Protein AF-A0A2U1UCG5-F1 (afdb_monomer)

Solvent-accessible surface area (backbone atoms only — not comparable to full-atom values): 5183 Å² total; per-residue (Å²): 117,65,40,52,24,44,34,35,42,66,75,67,31,38,42,38,36,68,47,63,94,83,62,60,61,70,60,53,52,61,67,34,57,91,42,79,45,42,46,70,42,54,29,41,70,88,69,51,68,63,88,82,57,74,49,56,72,71,41,69,57,76,96,55,63,68,41,81,45,82,50,96,70,33,39,38,39,32,64,54,77,76,80,78,81,124

Organism: NCBI:txid1121120

Sequence (86 aa):
MACMCRVSAPFSSICVAIEYRDTDIAALLAELDGHDREGADWIRDNGELYLAGDWLTRCGLLGQSLNIELLPGKMIIRVEFGVILA

Nearest PDB structures (foldseek):
  7n50-assembly1_A  TM=2.438E-01  e=9.981E-01  Bradyrhizobium tropiciagri
  7nbv-assembly1_A  TM=4.049E-01  e=5.418E+00  Theiler's murine encephalomyeltits virus GDVII

pLDDT: mean 81.23, std 9.64, range [50.09, 91.31]

Mean predicted aligned error: 6.73 Å

Structure (mmCIF, N/CA/C/O backbone):
data_AF-A0A2U1UCG5-F1
#
_entry.id   AF-A0A2U1UCG5-F1
#
loop_
_atom_site.group_PDB
_atom_site.id
_atom_site.type_symbol
_atom_site.label_atom_id
_atom_site.label_alt_id
_atom_site.label_comp_id
_atom_site.label_asym_id
_atom_site.label_entity_id
_atom_site.label_seq_id
_atom_site.pdbx_PDB_ins_code
_atom_site.Cartn_x
_atom_site.Cartn_y
_atom_site.Cartn_z
_atom_site.occupancy
_atom_site.B_iso_or_equiv
_atom_site.auth_seq_id
_atom_site.auth_comp_id
_atom_site.auth_asym_id
_atom_site.auth_atom_id
_atom_site.pdbx_PDB_model_num
ATOM 1 N N . MET A 1 1 ? 4.787 10.508 -14.594 1.00 56.34 1 MET A N 1
ATOM 2 C CA . MET A 1 1 ? 5.465 9.244 -14.297 1.00 56.34 1 MET A CA 1
ATOM 3 C C . MET A 1 1 ? 4.906 8.652 -13.012 1.00 56.34 1 MET A C 1
ATOM 5 O O . MET A 1 1 ? 5.140 9.229 -11.953 1.00 56.34 1 MET A O 1
ATOM 9 N N . ALA A 1 2 ? 4.183 7.536 -13.130 1.00 68.00 2 ALA A N 1
ATOM 10 C CA . ALA A 1 2 ? 3.629 6.802 -12.000 1.00 68.00 2 ALA A CA 1
ATOM 11 C C . ALA A 1 2 ? 4.751 6.045 -11.267 1.00 68.00 2 ALA A C 1
ATOM 13 O O . ALA 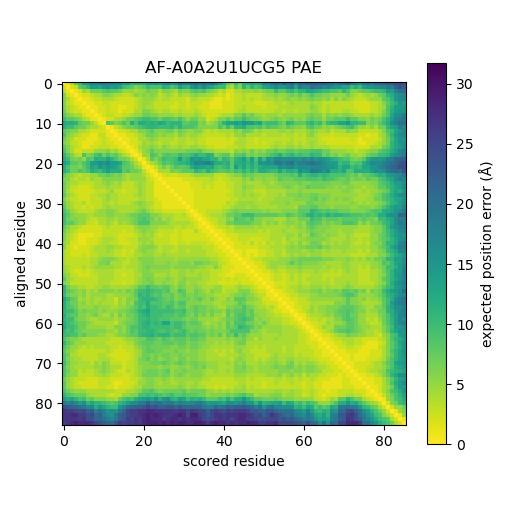A 1 2 ? 5.705 5.599 -11.911 1.00 68.00 2 ALA A O 1
ATOM 14 N N . CYS A 1 3 ? 4.674 5.927 -9.943 1.00 76.88 3 CYS A N 1
ATOM 15 C CA . CYS A 1 3 ? 5.584 5.098 -9.145 1.00 76.88 3 CYS A CA 1
ATOM 16 C C . CYS A 1 3 ? 4.858 3.865 -8.608 1.00 76.88 3 CYS A C 1
ATOM 18 O O . CYS A 1 3 ? 3.663 3.914 -8.336 1.00 76.88 3 CYS A O 1
ATOM 20 N N . MET A 1 4 ? 5.581 2.755 -8.464 1.00 84.69 4 MET A N 1
ATOM 21 C CA . MET A 1 4 ? 5.059 1.551 -7.823 1.00 84.69 4 MET A CA 1
ATOM 22 C C . MET A 1 4 ? 5.207 1.688 -6.305 1.00 84.69 4 M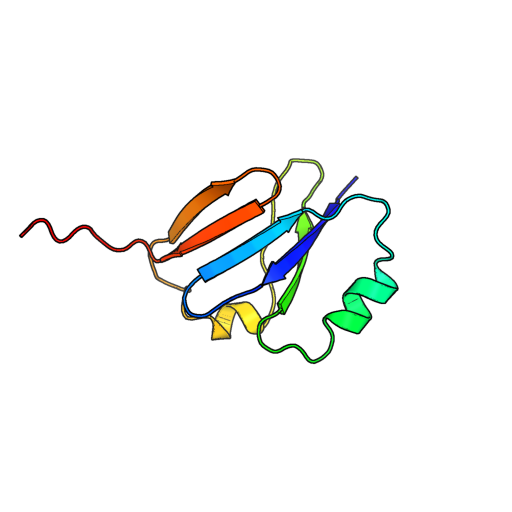ET A C 1
ATOM 24 O O . MET A 1 4 ? 6.217 2.192 -5.810 1.00 84.69 4 MET A O 1
ATOM 28 N N . CYS A 1 5 ? 4.222 1.220 -5.555 1.00 87.56 5 CYS A N 1
ATOM 29 C CA . CYS A 1 5 ? 4.337 1.008 -4.123 1.00 87.56 5 CYS A CA 1
ATOM 30 C C . CYS A 1 5 ? 4.120 -0.464 -3.795 1.00 87.56 5 CYS A C 1
ATOM 32 O O . CYS A 1 5 ? 3.222 -1.106 -4.343 1.00 87.56 5 CYS A O 1
ATOM 34 N N . ARG A 1 6 ? 4.911 -0.977 -2.855 1.00 89.56 6 ARG A N 1
ATOM 35 C CA . ARG A 1 6 ? 4.623 -2.251 -2.210 1.00 89.56 6 ARG A CA 1
ATOM 36 C C . ARG A 1 6 ? 3.546 -2.028 -1.165 1.00 89.56 6 ARG A C 1
ATOM 38 O O . ARG A 1 6 ? 3.609 -1.084 -0.372 1.00 89.56 6 ARG A O 1
ATOM 45 N N . VAL A 1 7 ? 2.574 -2.921 -1.142 1.00 89.50 7 VAL A N 1
ATOM 46 C CA . VAL A 1 7 ? 1.466 -2.895 -0.204 1.00 89.50 7 VAL A CA 1
ATOM 47 C C . VAL A 1 7 ? 1.492 -4.170 0.615 1.00 89.50 7 VAL A C 1
ATOM 49 O O . VAL A 1 7 ? 1.651 -5.265 0.090 1.00 89.50 7 VAL A O 1
ATOM 52 N N . SER A 1 8 ? 1.354 -4.028 1.924 1.00 89.38 8 SER A N 1
ATOM 53 C CA . SER A 1 8 ? 1.295 -5.150 2.854 1.00 89.38 8 SER A CA 1
ATOM 54 C C . SER A 1 8 ? 0.125 -4.950 3.798 1.00 89.38 8 SER A C 1
ATOM 56 O O . SER A 1 8 ? -0.129 -3.836 4.248 1.00 89.38 8 SER A O 1
ATOM 58 N N . ALA A 1 9 ? -0.595 -6.017 4.116 1.00 84.69 9 ALA A N 1
ATOM 59 C CA . ALA A 1 9 ? -1.743 -5.974 5.007 1.00 84.69 9 ALA A CA 1
ATOM 60 C C . ALA A 1 9 ? -1.469 -6.791 6.275 1.00 84.69 9 ALA A C 1
ATOM 62 O O . ALA A 1 9 ? -1.983 -7.898 6.397 1.00 84.69 9 ALA A O 1
ATOM 63 N N . PRO A 1 10 ? -0.653 -6.343 7.241 1.00 79.62 10 PRO A N 1
ATOM 64 C CA . PRO A 1 10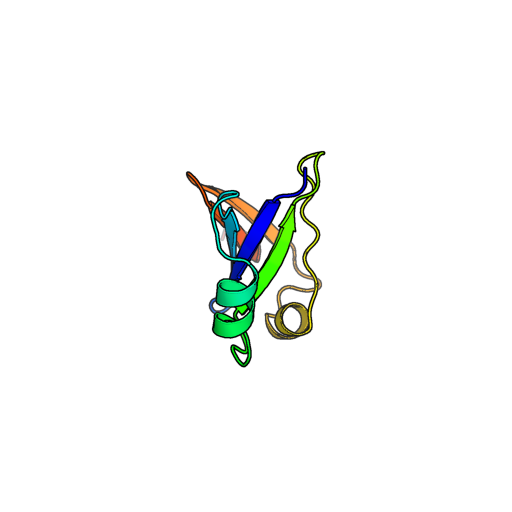 ? -0.482 -7.068 8.496 1.00 79.62 10 PRO A CA 1
ATOM 65 C C . PRO A 1 10 ? -1.729 -6.914 9.382 1.00 79.62 10 PRO A C 1
ATOM 67 O O . PRO A 1 10 ? -2.109 -5.808 9.770 1.00 79.62 10 PRO A O 1
ATOM 70 N N . PHE A 1 11 ? -2.358 -8.044 9.722 1.00 76.94 11 PHE A N 1
ATOM 71 C CA . PHE A 1 11 ? -3.543 -8.127 10.588 1.00 76.94 11 PHE A CA 1
ATOM 72 C C . PHE A 1 11 ? -4.699 -7.199 10.158 1.00 76.94 11 PHE A C 1
ATOM 74 O O . PHE A 1 11 ? -5.376 -7.498 9.176 1.00 76.94 11 PHE A O 1
ATOM 81 N N . SER A 1 12 ? -4.915 -6.099 10.887 1.00 78.44 12 SER A N 1
ATOM 82 C CA . SER A 1 12 ? -5.996 -5.113 10.730 1.00 78.44 12 SER A CA 1
ATOM 83 C C . SER A 1 12 ? -5.481 -3.750 10.244 1.00 78.44 12 SER A C 1
ATOM 85 O O . SER A 1 12 ? -5.980 -2.696 10.644 1.00 78.44 12 SER A O 1
ATOM 87 N N . SER A 1 13 ? -4.412 -3.754 9.453 1.00 83.88 13 SER A N 1
ATOM 88 C CA . SER A 1 13 ? -3.804 -2.546 8.901 1.00 83.88 13 SER A CA 1
ATOM 89 C C . SER A 1 13 ? -3.242 -2.806 7.512 1.00 83.88 13 SER A C 1
ATOM 91 O O . SER A 1 13 ? -2.924 -3.948 7.183 1.00 83.88 13 SER A O 1
ATOM 93 N N . ILE A 1 14 ? -3.114 -1.746 6.722 1.00 88.06 14 ILE A N 1
ATOM 94 C CA . ILE A 1 14 ? -2.397 -1.720 5.450 1.00 88.06 14 ILE A CA 1
ATOM 95 C C . ILE A 1 14 ? -1.204 -0.786 5.610 1.00 88.06 14 ILE A C 1
ATOM 97 O O . ILE A 1 14 ? -1.346 0.352 6.044 1.00 88.06 14 ILE A O 1
ATOM 101 N N . CYS A 1 15 ? -0.029 -1.258 5.230 1.00 89.25 15 CYS A N 1
ATOM 102 C CA . CYS A 1 15 ? 1.186 -0.475 5.119 1.00 89.25 15 CYS A CA 1
ATOM 103 C C . CYS A 1 15 ? 1.543 -0.352 3.639 1.00 89.25 15 CYS A C 1
ATOM 105 O O . CYS A 1 15 ? 1.740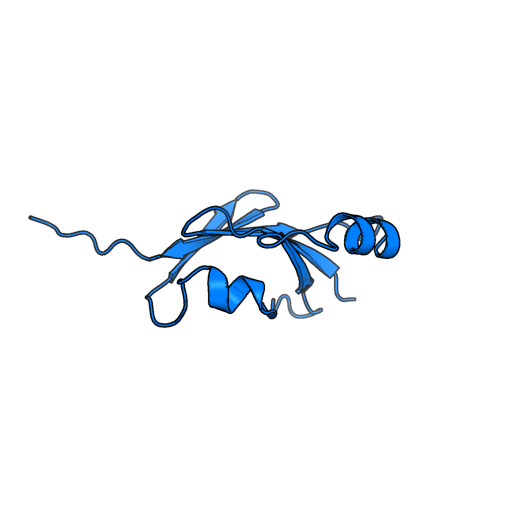 -1.358 2.956 1.00 89.25 15 CYS A O 1
ATOM 107 N N . VAL A 1 16 ? 1.662 0.883 3.169 1.00 89.94 16 VAL A N 1
ATOM 108 C CA . VAL A 1 16 ? 2.111 1.228 1.823 1.00 89.94 16 VAL A CA 1
ATOM 109 C C . VAL A 1 16 ? 3.528 1.780 1.927 1.00 89.94 16 VAL A C 1
ATOM 111 O O . VAL A 1 16 ? 3.767 2.773 2.619 1.00 89.94 16 VAL A O 1
ATOM 114 N N . ALA A 1 17 ? 4.469 1.139 1.244 1.00 87.19 17 ALA A N 1
ATOM 115 C CA . ALA A 1 17 ? 5.842 1.604 1.105 1.00 87.19 17 ALA A CA 1
ATOM 116 C C . ALA A 1 17 ? 6.054 2.091 -0.330 1.00 87.19 17 ALA A C 1
ATOM 118 O O . ALA A 1 17 ? 5.842 1.344 -1.285 1.00 87.19 17 ALA A O 1
ATOM 119 N N . ILE A 1 18 ? 6.450 3.355 -0.480 1.00 80.75 18 ILE A N 1
ATOM 120 C CA . ILE A 1 18 ? 6.749 3.917 -1.799 1.00 80.75 18 ILE A CA 1
ATOM 121 C C . ILE A 1 18 ? 8.100 3.366 -2.235 1.00 80.75 18 ILE A C 1
ATOM 123 O O . ILE A 1 18 ? 9.103 3.594 -1.556 1.00 80.75 18 ILE A O 1
ATOM 127 N N . GLU A 1 19 ? 8.127 2.666 -3.364 1.00 76.25 19 GLU A N 1
ATOM 128 C CA . GLU A 1 19 ? 9.374 2.196 -3.946 1.00 76.25 19 GLU A CA 1
ATOM 129 C C . GLU A 1 19 ? 9.887 3.196 -4.986 1.00 76.25 19 GLU A C 1
ATOM 131 O O . GLU A 1 19 ? 9.126 3.832 -5.723 1.00 76.25 19 GLU A O 1
ATOM 136 N N . TYR A 1 20 ? 11.204 3.401 -4.994 1.00 63.88 20 TYR A N 1
ATOM 137 C CA . TYR A 1 20 ? 11.843 4.329 -5.921 1.00 63.88 20 TYR A CA 1
ATOM 138 C C . TYR A 1 20 ? 11.923 3.728 -7.329 1.00 63.88 20 TYR A C 1
ATOM 140 O O . TYR A 1 20 ? 11.837 2.523 -7.534 1.00 63.88 20 TYR A O 1
ATOM 148 N N . ARG A 1 21 ? 12.117 4.603 -8.321 1.00 61.69 21 ARG A N 1
ATOM 149 C CA . ARG A 1 21 ? 12.085 4.277 -9.759 1.00 61.69 21 ARG A CA 1
ATOM 150 C C . ARG A 1 21 ? 13.141 3.265 -10.228 1.00 61.69 21 ARG A C 1
ATOM 152 O O . ARG A 1 21 ? 13.029 2.811 -11.360 1.00 61.69 21 ARG A O 1
ATOM 159 N N . ASP A 1 22 ? 14.117 2.928 -9.388 1.00 67.94 22 ASP A N 1
ATOM 160 C CA . ASP A 1 22 ? 15.177 1.960 -9.699 1.00 67.94 22 ASP A CA 1
ATOM 161 C C . ASP A 1 22 ? 14.849 0.527 -9.236 1.00 67.94 22 ASP A C 1
ATOM 163 O O . ASP A 1 22 ? 15.680 -0.369 -9.388 1.00 67.94 22 ASP A O 1
ATOM 167 N N . THR A 1 23 ? 13.655 0.278 -8.681 1.00 72.62 23 THR A N 1
ATOM 168 C CA . THR A 1 23 ? 13.205 -1.090 -8.396 1.00 72.62 23 THR A CA 1
ATOM 169 C C . THR A 1 23 ? 12.971 -1.852 -9.704 1.00 72.62 23 THR A C 1
ATOM 171 O O . THR A 1 23 ? 12.206 -1.411 -10.566 1.00 72.62 23 THR A O 1
ATOM 174 N N . ASP A 1 24 ? 13.569 -3.040 -9.830 1.00 87.19 24 ASP A N 1
ATOM 175 C CA . ASP A 1 24 ? 13.198 -4.011 -10.862 1.00 87.19 24 ASP A CA 1
ATOM 176 C C . ASP A 1 24 ? 11.769 -4.511 -10.600 1.00 87.19 24 ASP A C 1
ATOM 178 O O . ASP A 1 24 ? 11.519 -5.356 -9.739 1.00 87.19 24 ASP A O 1
ATOM 182 N N . ILE A 1 25 ? 10.816 -3.949 -11.345 1.00 83.88 25 ILE A N 1
ATOM 183 C CA . ILE A 1 25 ? 9.386 -4.241 -11.202 1.00 83.88 25 ILE A CA 1
ATOM 184 C C . ILE A 1 25 ? 9.103 -5.733 -11.408 1.00 83.88 25 ILE A C 1
ATOM 186 O O . ILE A 1 25 ? 8.246 -6.286 -10.722 1.00 83.88 25 ILE A O 1
ATOM 190 N N . ALA A 1 26 ? 9.802 -6.400 -12.331 1.00 87.31 26 ALA A N 1
ATOM 191 C CA . ALA A 1 26 ? 9.572 -7.816 -12.595 1.00 87.31 26 ALA A CA 1
ATOM 192 C C . ALA A 1 26 ? 10.040 -8.675 -11.415 1.00 87.31 26 ALA A C 1
ATOM 194 O O . ALA A 1 26 ? 9.337 -9.606 -11.024 1.00 87.31 26 ALA A O 1
ATOM 195 N N . ALA A 1 27 ? 11.180 -8.325 -10.813 1.00 88.81 27 ALA A N 1
ATOM 196 C CA . ALA A 1 27 ? 11.662 -8.977 -9.601 1.00 88.81 27 ALA A CA 1
ATOM 197 C C . ALA A 1 27 ? 10.712 -8.749 -8.412 1.00 88.81 27 ALA A C 1
ATOM 199 O O . ALA A 1 27 ? 10.383 -9.707 -7.717 1.00 88.81 27 ALA A O 1
ATOM 200 N N . LEU A 1 28 ? 10.214 -7.519 -8.223 1.00 86.75 28 LEU A N 1
ATOM 201 C CA . LEU A 1 28 ? 9.251 -7.200 -7.162 1.00 86.75 28 LEU A CA 1
ATOM 202 C C . LEU A 1 28 ? 7.944 -7.988 -7.331 1.00 86.75 28 LEU A C 1
ATOM 204 O O . LEU A 1 28 ? 7.455 -8.585 -6.379 1.00 86.75 28 LEU A O 1
ATOM 208 N N . LEU A 1 29 ? 7.370 -8.020 -8.536 1.00 86.06 29 LEU A N 1
ATOM 209 C CA . LEU A 1 29 ? 6.130 -8.761 -8.782 1.00 86.06 29 LEU A CA 1
ATOM 210 C C . LEU A 1 29 ? 6.314 -10.272 -8.598 1.00 86.06 29 LEU A C 1
ATOM 212 O O . LEU A 1 29 ? 5.412 -10.920 -8.081 1.00 86.06 29 LEU A O 1
ATOM 216 N N . ALA A 1 30 ? 7.472 -10.823 -8.977 1.00 89.94 30 ALA A N 1
ATOM 217 C CA . ALA A 1 30 ? 7.793 -12.230 -8.745 1.00 89.94 30 ALA A CA 1
ATOM 218 C C . ALA A 1 30 ? 7.975 -12.560 -7.254 1.00 89.94 30 ALA A C 1
ATOM 220 O O . ALA A 1 30 ? 7.625 -13.655 -6.830 1.00 89.94 30 ALA A O 1
ATOM 221 N N . GLU A 1 31 ? 8.504 -11.627 -6.457 1.00 88.88 31 GLU A N 1
ATOM 222 C CA . GLU A 1 31 ? 8.604 -11.778 -5.000 1.00 88.88 31 GLU A CA 1
ATOM 223 C C . GLU A 1 31 ? 7.223 -11.775 -4.330 1.00 88.88 31 GLU A C 1
ATOM 225 O O . GLU A 1 31 ? 6.979 -12.527 -3.391 1.00 88.88 31 GLU A O 1
ATOM 230 N N . LEU A 1 32 ? 6.318 -10.923 -4.813 1.00 86.56 32 LEU A N 1
ATOM 231 C CA . LEU A 1 32 ? 4.970 -10.778 -4.266 1.00 86.56 32 LEU A CA 1
ATOM 232 C C . LEU A 1 32 ? 4.020 -11.899 -4.703 1.00 86.56 32 LEU A C 1
ATOM 234 O O . LEU A 1 32 ? 2.968 -12.085 -4.086 1.00 86.56 32 LEU A O 1
ATOM 238 N N . ASP A 1 33 ? 4.364 -12.637 -5.758 1.00 85.50 33 ASP A N 1
ATOM 239 C CA . ASP A 1 33 ? 3.544 -13.733 -6.254 1.00 85.50 33 ASP A CA 1
ATOM 240 C C . ASP A 1 33 ? 3.399 -14.833 -5.189 1.00 85.50 33 ASP A C 1
ATOM 242 O O . ASP A 1 33 ? 4.364 -15.297 -4.583 1.00 85.50 33 ASP A O 1
ATOM 246 N N . GLY A 1 34 ? 2.157 -15.232 -4.918 1.00 80.31 34 GLY A N 1
ATOM 247 C CA . GLY A 1 34 ? 1.835 -16.210 -3.876 1.00 80.31 34 GLY A CA 1
ATOM 248 C C . GLY A 1 34 ? 1.808 -15.680 -2.433 1.00 80.31 34 GLY A C 1
ATOM 249 O O . GLY A 1 34 ? 1.471 -16.450 -1.531 1.00 80.31 34 GLY A O 1
ATOM 250 N N . HIS A 1 35 ? 2.086 -14.394 -2.175 1.00 83.69 35 HIS A N 1
ATOM 251 C CA . HIS A 1 35 ? 1.882 -13.800 -0.848 1.00 83.69 35 HIS A CA 1
ATOM 252 C C . HIS A 1 35 ? 0.419 -13.375 -0.638 1.00 83.69 35 HIS A C 1
ATOM 254 O O . HIS A 1 35 ? -0.080 -12.428 -1.236 1.00 83.69 35 HIS A O 1
ATOM 260 N N . ASP A 1 36 ? -0.279 -14.014 0.305 1.00 81.81 36 ASP A N 1
ATOM 261 C CA . ASP A 1 36 ? -1.708 -13.749 0.559 1.00 81.81 36 ASP A CA 1
ATOM 262 C C . ASP A 1 36 ? -2.028 -12.357 1.131 1.00 81.81 36 ASP A C 1
ATOM 264 O O . ASP A 1 36 ? -3.189 -11.930 1.141 1.00 81.81 36 ASP A O 1
ATOM 268 N N . ARG A 1 37 ? -1.014 -11.666 1.661 1.00 82.06 37 ARG A N 1
ATOM 269 C CA . ARG A 1 37 ? -1.154 -10.399 2.394 1.00 82.06 37 ARG A CA 1
ATOM 270 C C . ARG A 1 37 ? -0.233 -9.301 1.877 1.00 82.06 37 ARG A C 1
ATOM 272 O O . ARG A 1 37 ? -0.084 -8.284 2.551 1.00 82.06 37 ARG A O 1
ATOM 279 N N . GLU A 1 38 ? 0.391 -9.506 0.726 1.00 86.12 38 GLU A N 1
ATOM 280 C CA . GLU A 1 38 ? 1.273 -8.528 0.101 1.00 86.12 38 GLU A CA 1
ATOM 281 C C . GLU A 1 38 ? 0.890 -8.353 -1.366 1.00 86.12 38 GLU A C 1
ATOM 283 O O . GLU A 1 38 ? 0.243 -9.207 -1.965 1.00 86.12 38 GLU A O 1
ATOM 288 N N . GLY A 1 39 ? 1.242 -7.206 -1.927 1.00 86.75 39 GLY A N 1
ATOM 289 C CA . GLY A 1 39 ? 0.958 -6.858 -3.306 1.00 86.75 39 GLY A CA 1
ATOM 290 C C . GLY A 1 39 ? 1.690 -5.590 -3.712 1.00 86.75 39 GLY A C 1
ATOM 291 O O . GLY A 1 39 ? 2.490 -5.036 -2.954 1.00 86.75 39 GLY A O 1
ATOM 292 N N . ALA A 1 40 ? 1.415 -5.127 -4.922 1.00 87.25 40 ALA A N 1
ATOM 293 C CA . ALA A 1 40 ? 1.935 -3.874 -5.436 1.00 87.25 40 ALA A CA 1
ATOM 294 C C . ALA A 1 40 ? 0.814 -3.093 -6.116 1.00 87.25 40 ALA A C 1
ATOM 296 O O . ALA A 1 40 ? -0.069 -3.686 -6.737 1.00 87.25 40 ALA A O 1
ATOM 297 N N . ASP A 1 41 ? 0.861 -1.772 -5.994 1.00 88.62 41 ASP A N 1
ATOM 298 C CA . ASP A 1 41 ? -0.069 -0.874 -6.676 1.00 88.62 41 ASP A CA 1
ATOM 299 C C . ASP A 1 41 ? 0.644 0.394 -7.157 1.00 88.62 41 ASP A C 1
ATOM 301 O O . ASP A 1 41 ? 1.792 0.663 -6.798 1.00 88.62 41 ASP A O 1
ATOM 305 N N . TRP A 1 42 ? -0.026 1.169 -8.002 1.00 86.94 42 TRP A N 1
ATOM 306 C CA . TRP A 1 42 ? 0.548 2.315 -8.690 1.00 86.94 42 TRP A CA 1
ATOM 307 C C . TRP A 1 42 ? 0.073 3.619 -8.054 1.00 86.94 42 TRP A C 1
ATOM 309 O O . TRP A 1 42 ? -1.122 3.895 -7.946 1.00 86.94 42 TRP A O 1
ATOM 319 N N . ILE A 1 43 ? 1.028 4.480 -7.721 1.00 85.94 43 ILE A N 1
ATOM 320 C CA . ILE A 1 43 ? 0.796 5.886 -7.417 1.00 85.94 43 ILE A CA 1
ATOM 321 C C . ILE A 1 43 ? 0.866 6.655 -8.731 1.00 85.94 43 ILE A C 1
ATOM 323 O O . ILE A 1 43 ? 1.868 6.624 -9.450 1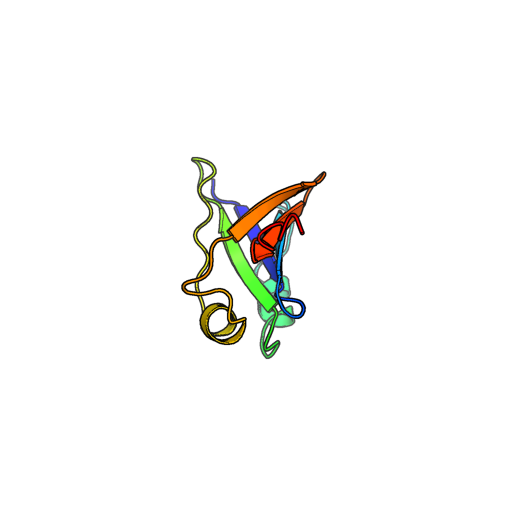.00 85.94 43 ILE A O 1
ATOM 327 N N . ARG A 1 44 ? -0.212 7.359 -9.051 1.00 87.00 44 ARG A N 1
ATOM 328 C CA . ARG A 1 44 ? -0.330 8.182 -10.252 1.00 87.00 44 ARG A CA 1
ATOM 329 C C . ARG A 1 44 ? 0.486 9.467 -10.137 1.00 87.00 44 ARG A C 1
ATOM 331 O O . ARG A 1 44 ? 0.870 9.909 -9.060 1.00 87.00 44 ARG A O 1
ATOM 338 N N . ASP A 1 45 ? 0.679 10.121 -11.276 1.00 86.44 45 ASP A N 1
ATOM 339 C CA . ASP A 1 45 ? 1.425 11.381 -11.405 1.00 86.44 45 ASP A CA 1
ATOM 340 C C . ASP A 1 45 ? 0.882 12.522 -10.538 1.00 86.44 45 ASP A C 1
ATOM 342 O O . ASP A 1 45 ? 1.628 13.411 -10.137 1.00 86.44 45 ASP A O 1
ATOM 346 N N . ASN A 1 46 ? -0.423 12.506 -10.274 1.00 88.50 46 ASN A N 1
ATOM 347 C CA . ASN A 1 46 ? -1.117 13.471 -9.425 1.00 88.50 46 ASN A CA 1
ATOM 348 C C . ASN A 1 46 ? -1.03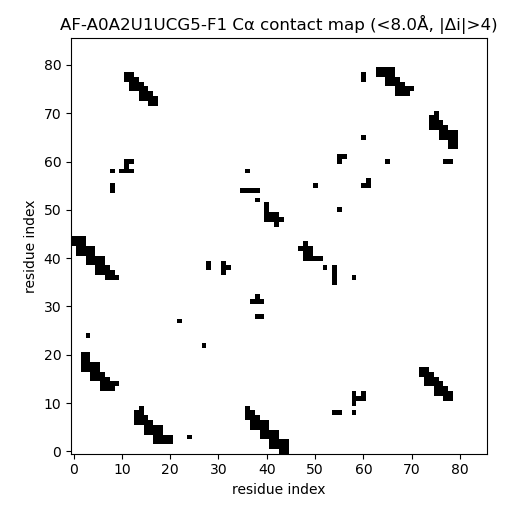2 13.123 -7.926 1.00 88.50 46 ASN A C 1
ATOM 350 O O . ASN A 1 46 ? -1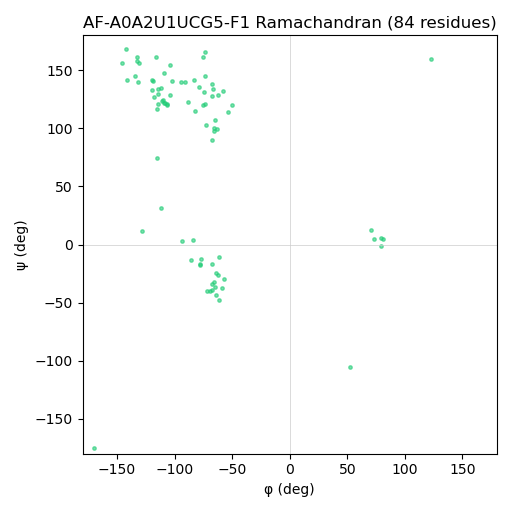.640 13.814 -7.114 1.00 88.50 46 ASN A O 1
ATOM 354 N N . GLY A 1 47 ? -0.298 12.068 -7.560 1.00 83.38 47 GLY A N 1
ATOM 355 C CA . GLY A 1 47 ? -0.157 11.592 -6.186 1.00 83.38 47 GLY A CA 1
ATOM 356 C C . GLY A 1 47 ? -1.312 10.719 -5.692 1.00 83.38 47 GLY A C 1
ATOM 357 O O . GLY A 1 47 ? -1.318 10.348 -4.522 1.00 83.38 47 GLY A O 1
ATOM 358 N N . GLU A 1 48 ? -2.280 10.374 -6.545 1.00 87.81 48 GLU A N 1
ATOM 359 C CA . GLU A 1 48 ? -3.358 9.456 -6.173 1.00 87.81 48 GLU A CA 1
ATOM 360 C C . GLU A 1 48 ? -2.855 8.011 -6.122 1.00 87.81 48 GLU A C 1
ATOM 362 O O . GLU A 1 48 ? -2.251 7.518 -7.077 1.00 87.81 48 GLU A O 1
ATOM 367 N N . LEU A 1 49 ? -3.171 7.320 -5.028 1.00 87.06 49 LEU A N 1
ATOM 368 C CA . LEU A 1 49 ? -2.992 5.881 -4.879 1.00 87.06 49 LEU A CA 1
ATOM 369 C C . LEU A 1 49 ? -4.359 5.203 -4.955 1.00 87.06 49 LEU A C 1
ATOM 371 O O . LEU A 1 49 ? -5.239 5.473 -4.137 1.00 87.06 49 LEU A O 1
ATOM 375 N N . TYR A 1 50 ? -4.526 4.315 -5.929 1.00 85.56 50 TYR A N 1
ATOM 376 C CA . TYR A 1 50 ? -5.623 3.355 -5.924 1.00 85.56 50 TYR A CA 1
ATOM 377 C C . TYR A 1 50 ? -5.121 2.088 -5.228 1.00 85.56 50 TYR A C 1
ATOM 379 O O . TYR A 1 50 ? -3.963 1.742 -5.408 1.00 85.56 50 TYR A O 1
ATOM 387 N N . LEU A 1 51 ? -5.944 1.452 -4.393 1.00 85.19 51 LEU A N 1
ATOM 388 C CA . LEU A 1 51 ? -5.620 0.161 -3.783 1.00 85.19 51 LEU A CA 1
ATOM 389 C C . LEU A 1 51 ? -6.611 -0.874 -4.303 1.00 85.19 51 LEU A C 1
ATOM 391 O O . LEU A 1 51 ? -7.813 -0.759 -4.047 1.00 85.19 51 LEU A O 1
ATOM 395 N N . ALA A 1 52 ? -6.110 -1.876 -5.017 1.00 80.50 52 ALA A N 1
ATOM 396 C CA . ALA A 1 52 ? -6.905 -2.959 -5.578 1.00 80.50 52 ALA A CA 1
ATOM 397 C C . ALA A 1 52 ? -6.298 -4.344 -5.307 1.00 80.50 52 ALA A C 1
ATOM 399 O O . ALA A 1 52 ? -5.113 -4.500 -5.017 1.00 80.50 52 ALA A O 1
ATOM 400 N N . GLY A 1 53 ? -7.139 -5.372 -5.433 1.00 79.50 53 GLY A N 1
ATOM 401 C CA . GLY A 1 53 ? -6.740 -6.777 -5.357 1.00 79.50 53 GLY A CA 1
ATOM 402 C C . GLY A 1 53 ? -7.476 -7.569 -4.279 1.00 79.50 53 GLY A C 1
ATOM 403 O O . GLY A 1 53 ? -8.003 -7.021 -3.311 1.00 79.50 53 GLY A O 1
ATOM 404 N N . ASP A 1 54 ? -7.480 -8.891 -4.436 1.00 78.06 54 ASP A N 1
ATOM 405 C CA . ASP A 1 54 ? -8.227 -9.816 -3.571 1.00 78.06 54 ASP A CA 1
ATOM 406 C C . ASP A 1 54 ? -7.732 -9.806 -2.115 1.00 78.06 54 ASP A C 1
ATOM 408 O O . ASP A 1 54 ? -8.476 -10.098 -1.173 1.00 78.06 54 ASP A O 1
ATOM 412 N N . TRP A 1 55 ? -6.469 -9.427 -1.897 1.00 76.19 55 TRP A N 1
ATOM 413 C CA . TRP A 1 55 ? -5.898 -9.231 -0.564 1.00 76.19 55 TRP A CA 1
ATOM 414 C C . TRP A 1 55 ? -6.613 -8.105 0.216 1.00 76.19 55 TRP A C 1
ATOM 416 O O . TRP A 1 55 ? -6.705 -8.185 1.444 1.00 76.19 55 TRP A O 1
ATOM 426 N N . LEU A 1 56 ? -7.216 -7.120 -0.468 1.00 77.25 56 LEU A N 1
ATOM 427 C CA . LEU A 1 56 ? -7.983 -6.035 0.153 1.00 77.25 56 LEU A CA 1
ATOM 428 C C . LEU A 1 56 ? -9.326 -6.527 0.712 1.00 77.25 56 LEU A C 1
ATOM 430 O O . LEU A 1 56 ? -9.715 -6.150 1.813 1.00 77.25 56 LEU A O 1
ATOM 434 N N . THR A 1 57 ? -10.032 -7.422 0.020 1.00 75.88 57 THR A N 1
ATOM 435 C CA . THR A 1 57 ? -11.268 -8.014 0.564 1.00 75.88 57 THR A CA 1
ATOM 436 C C . THR A 1 57 ? -10.973 -8.886 1.788 1.00 75.88 57 THR A C 1
ATOM 438 O O . THR A 1 57 ? -11.761 -8.929 2.732 1.00 75.88 57 THR A O 1
ATOM 441 N N . ARG A 1 58 ? -9.801 -9.532 1.820 1.00 73.88 58 ARG A N 1
ATOM 442 C CA . ARG A 1 58 ? -9.363 -10.406 2.921 1.00 73.88 58 ARG A CA 1
ATOM 443 C C . ARG A 1 58 ? -8.847 -9.659 4.155 1.00 73.88 58 ARG A C 1
ATOM 445 O O . ARG A 1 58 ? -8.771 -10.260 5.224 1.00 73.88 58 ARG A O 1
ATOM 452 N N . CYS A 1 59 ? -8.504 -8.372 4.049 1.00 74.75 59 CYS A N 1
ATOM 453 C CA . CYS A 1 59 ? -7.995 -7.605 5.193 1.00 74.75 59 CYS A CA 1
ATOM 454 C C . CYS A 1 59 ? -9.087 -7.166 6.188 1.00 74.75 59 CYS A C 1
ATOM 456 O O . CYS A 1 59 ? -8.762 -6.744 7.294 1.00 74.75 59 CYS A O 1
ATOM 458 N N . GLY A 1 60 ? -10.371 -7.285 5.825 1.00 77.31 60 GLY A N 1
ATOM 459 C CA . GLY A 1 60 ? -11.492 -6.978 6.721 1.00 77.31 60 GLY A CA 1
ATOM 460 C C . GLY A 1 60 ? -11.686 -5.487 7.025 1.00 77.31 60 GLY A C 1
ATOM 461 O O . GLY A 1 60 ? -12.449 -5.153 7.924 1.00 77.31 60 GLY A O 1
ATOM 462 N N . LEU A 1 61 ? -11.015 -4.598 6.283 1.00 79.06 61 LEU A N 1
ATOM 463 C CA . LEU A 1 61 ? -11.090 -3.141 6.468 1.00 79.06 61 LEU A CA 1
ATOM 464 C C . LEU A 1 61 ? -12.270 -2.488 5.730 1.00 79.06 61 LEU A C 1
ATOM 466 O O . LEU A 1 61 ? -12.587 -1.325 5.971 1.00 79.06 61 LEU A O 1
ATOM 470 N N . LEU A 1 62 ? -12.915 -3.212 4.810 1.00 78.94 62 LEU A N 1
ATOM 471 C CA . LEU A 1 62 ? -14.022 -2.678 4.018 1.00 78.94 62 LEU A CA 1
ATOM 472 C C . LEU A 1 62 ? -15.237 -2.376 4.904 1.00 78.94 62 LEU A C 1
ATOM 474 O O . LEU A 1 62 ? -15.648 -3.198 5.720 1.00 78.94 62 LEU A O 1
ATOM 478 N N . GLY A 1 63 ? -15.836 -1.201 4.705 1.00 80.19 63 GLY A N 1
ATOM 479 C CA . GLY A 1 63 ? -17.022 -0.766 5.449 1.00 80.19 63 GLY A CA 1
ATOM 480 C C . GLY A 1 63 ? -16.741 -0.219 6.852 1.00 80.19 63 GLY A C 1
ATOM 481 O O . GLY A 1 63 ? -17.688 0.085 7.571 1.00 80.19 63 GLY A O 1
ATOM 482 N N . GLN A 1 64 ? -15.471 -0.077 7.240 1.00 82.88 64 GLN A N 1
ATOM 483 C CA . GLN A 1 64 ? -15.063 0.555 8.495 1.00 82.88 64 GLN A CA 1
ATOM 484 C C . GLN A 1 64 ? -14.529 1.967 8.238 1.00 82.88 64 GLN A C 1
ATOM 486 O O . GLN A 1 64 ? -14.027 2.258 7.151 1.00 82.88 64 GLN A O 1
ATOM 491 N N . SER A 1 65 ? -14.613 2.845 9.238 1.00 86.56 65 SER A N 1
ATOM 492 C CA . SER A 1 65 ? -13.863 4.101 9.202 1.00 86.56 65 SER A CA 1
ATOM 493 C C . SER A 1 65 ? -12.371 3.804 9.299 1.00 86.56 65 SER A C 1
ATOM 495 O O . SER A 1 65 ? -11.952 2.944 10.078 1.00 86.56 65 SER A O 1
ATOM 497 N N . LEU A 1 66 ? -11.568 4.504 8.503 1.00 86.75 66 LEU A N 1
ATOM 498 C CA . LEU A 1 66 ? -10.128 4.285 8.414 1.00 86.75 66 LEU A CA 1
ATOM 499 C C . LEU A 1 66 ? -9.375 5.552 8.815 1.00 86.75 66 LEU A C 1
ATOM 501 O O . LEU A 1 66 ? -9.761 6.661 8.450 1.00 86.75 66 LEU A O 1
ATOM 505 N N . ASN A 1 67 ? -8.265 5.373 9.522 1.00 89.06 67 ASN A N 1
ATOM 506 C CA . ASN A 1 67 ? -7.289 6.412 9.808 1.00 89.06 67 ASN A CA 1
ATOM 507 C C . ASN A 1 67 ? -6.066 6.247 8.896 1.00 89.06 67 ASN A C 1
ATOM 509 O O . ASN A 1 67 ? -5.629 5.121 8.648 1.00 89.06 67 ASN A O 1
ATOM 513 N N . ILE A 1 68 ? -5.525 7.369 8.415 1.00 89.19 68 ILE A N 1
ATOM 514 C CA . ILE A 1 68 ? -4.316 7.412 7.588 1.00 89.19 68 ILE A CA 1
ATOM 515 C C . ILE A 1 68 ? -3.218 8.133 8.370 1.00 89.19 68 ILE A C 1
ATOM 517 O O . ILE A 1 68 ? -3.356 9.305 8.718 1.00 89.19 68 ILE A O 1
ATOM 521 N N . GLU A 1 69 ? -2.110 7.435 8.592 1.00 91.31 69 GLU A N 1
ATOM 522 C CA . GLU A 1 69 ? -0.903 7.940 9.235 1.00 91.31 69 GLU A CA 1
ATOM 523 C C . GLU A 1 69 ? 0.238 8.010 8.212 1.00 91.31 69 GLU A C 1
ATOM 525 O O . GLU A 1 69 ? 0.468 7.073 7.442 1.00 91.31 69 GLU A O 1
ATOM 530 N N . LEU A 1 70 ? 0.969 9.126 8.203 1.00 89.94 70 LEU A N 1
ATOM 531 C CA . LEU A 1 70 ? 2.107 9.344 7.311 1.00 89.94 70 LEU A CA 1
ATOM 532 C C . LEU A 1 70 ? 3.411 9.310 8.108 1.00 89.94 70 LEU A C 1
ATOM 534 O O . LEU A 1 70 ? 3.623 10.119 9.009 1.00 89.94 70 LEU A O 1
ATOM 538 N N . LEU A 1 71 ? 4.304 8.399 7.730 1.00 88.56 71 LEU A N 1
ATOM 539 C CA . LEU A 1 71 ? 5.667 8.281 8.240 1.00 88.56 71 LEU A CA 1
ATOM 540 C C . LEU A 1 71 ? 6.666 8.536 7.098 1.00 88.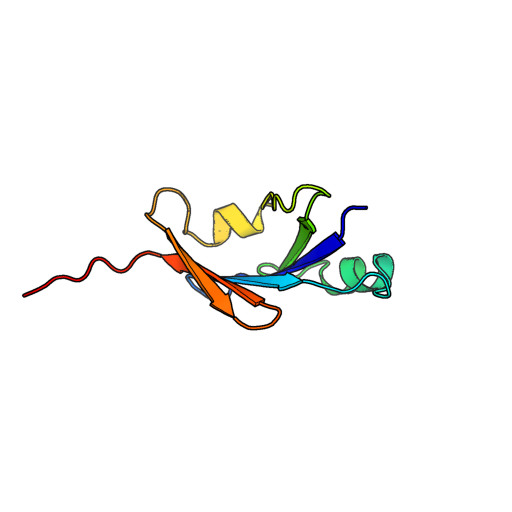56 71 LEU A C 1
ATOM 542 O O . LEU A 1 71 ? 6.316 8.410 5.921 1.00 88.56 71 LEU A O 1
ATOM 546 N N . PRO A 1 72 ? 7.937 8.858 7.393 1.00 86.31 72 PRO A N 1
ATOM 547 C CA . PRO A 1 72 ? 8.954 8.991 6.353 1.00 86.31 72 PRO A CA 1
ATOM 548 C C . PRO A 1 72 ? 9.033 7.732 5.469 1.00 86.31 72 PRO A C 1
ATOM 550 O O . PRO A 1 72 ? 9.386 6.650 5.936 1.00 86.31 72 PRO A O 1
ATOM 553 N N . GLY A 1 73 ? 8.666 7.873 4.190 1.00 83.56 73 GLY A N 1
ATOM 554 C CA . GLY A 1 73 ? 8.675 6.791 3.195 1.00 83.56 73 GLY A CA 1
ATOM 555 C C . GLY A 1 73 ? 7.569 5.736 3.336 1.00 83.56 73 GLY A C 1
ATOM 556 O O . GLY A 1 73 ? 7.588 4.754 2.593 1.00 83.56 73 GLY A O 1
ATOM 557 N N . LYS A 1 74 ? 6.618 5.898 4.267 1.00 86.94 74 LYS A N 1
ATOM 558 C CA . LYS A 1 74 ? 5.545 4.922 4.515 1.00 86.94 74 LYS A CA 1
ATOM 559 C C . LYS A 1 74 ? 4.217 5.602 4.821 1.00 86.94 74 LYS A C 1
ATOM 561 O O . LYS A 1 74 ? 4.161 6.576 5.562 1.00 86.94 74 LYS A O 1
ATOM 566 N N . MET A 1 75 ? 3.137 5.031 4.316 1.00 89.75 75 MET A N 1
ATOM 567 C CA . MET A 1 75 ? 1.773 5.379 4.702 1.00 89.75 75 MET A CA 1
ATOM 568 C C . MET A 1 75 ? 1.147 4.171 5.391 1.00 89.75 75 MET A C 1
ATOM 570 O O . MET A 1 75 ? 1.282 3.047 4.909 1.00 89.75 75 MET A O 1
ATOM 574 N N . ILE A 1 76 ? 0.480 4.389 6.521 1.00 89.69 76 ILE A N 1
ATOM 575 C CA . ILE A 1 76 ? -0.216 3.334 7.254 1.00 89.69 76 ILE A CA 1
ATOM 576 C C . ILE A 1 76 ? -1.706 3.661 7.299 1.00 89.69 76 ILE A C 1
ATOM 578 O O . ILE A 1 76 ? -2.100 4.739 7.730 1.00 89.69 76 ILE A O 1
ATOM 582 N N . ILE A 1 77 ? -2.530 2.711 6.872 1.00 89.00 77 ILE A N 1
ATOM 583 C CA . ILE A 1 77 ? -3.988 2.770 6.911 1.00 89.00 77 ILE A CA 1
ATOM 584 C C . ILE A 1 77 ? -4.456 1.759 7.955 1.00 89.00 77 ILE A C 1
ATOM 586 O O . ILE A 1 77 ? -4.110 0.578 7.893 1.00 89.00 77 ILE A O 1
ATOM 590 N N . ARG A 1 78 ? -5.225 2.202 8.943 1.00 87.56 78 ARG A N 1
ATOM 591 C CA . ARG A 1 78 ? -5.725 1.354 10.037 1.00 87.56 78 ARG A CA 1
ATOM 592 C C . ARG A 1 78 ? -7.209 1.591 10.233 1.00 87.56 78 ARG A C 1
ATOM 594 O O . ARG A 1 78 ? -7.710 2.653 9.883 1.00 87.56 78 ARG A O 1
ATOM 601 N N . VAL A 1 79 ? -7.891 0.629 10.841 1.00 84.12 79 VAL A N 1
ATOM 602 C CA . VAL A 1 79 ? -9.244 0.855 11.361 1.00 84.12 79 VAL A CA 1
ATOM 603 C C . VAL A 1 79 ? -9.202 1.995 12.369 1.00 84.12 79 VAL A C 1
ATOM 605 O O . VAL A 1 79 ? -8.349 2.009 13.261 1.00 84.12 79 VAL A O 1
ATOM 608 N N . GLU A 1 80 ? -10.123 2.940 12.237 1.00 81.38 80 GLU A N 1
ATOM 609 C CA . GLU A 1 80 ? -10.368 3.933 13.267 1.00 81.38 80 GLU A CA 1
ATOM 610 C C . GLU A 1 80 ? -10.903 3.212 14.511 1.00 81.38 80 GLU A C 1
ATOM 612 O O . GLU A 1 80 ? -12.041 2.742 14.549 1.00 81.38 80 GLU A O 1
ATOM 617 N N . PHE A 1 81 ? -10.072 3.102 15.548 1.00 67.56 81 PHE A N 1
ATOM 618 C CA . PHE A 1 81 ? -10.576 2.761 16.869 1.00 67.56 81 PHE A CA 1
ATOM 619 C C . PHE A 1 81 ? -11.298 3.992 17.399 1.00 67.56 81 PHE A C 1
ATOM 621 O O . PHE A 1 81 ? -10.660 4.957 17.820 1.00 67.56 81 PHE A O 1
ATOM 628 N N . GLY A 1 82 ? -12.632 3.959 17.356 1.00 59.88 82 GLY A N 1
ATOM 629 C CA . GLY A 1 82 ? -13.447 4.943 18.050 1.00 59.88 82 GLY A CA 1
ATOM 630 C C . GLY A 1 82 ? -12.960 5.030 19.491 1.00 59.88 82 GLY A C 1
ATOM 631 O O . GLY A 1 82 ? -12.940 4.025 20.205 1.00 59.88 82 GLY A O 1
ATOM 632 N N . VAL A 1 83 ? -12.514 6.214 19.904 1.00 54.47 83 VAL A N 1
ATOM 633 C CA . VAL A 1 83 ? -12.210 6.470 21.307 1.00 54.47 83 VAL A CA 1
ATOM 634 C C . VAL A 1 83 ? -13.536 6.320 22.045 1.00 54.47 83 VAL A C 1
ATOM 636 O O . VAL A 1 83 ? -14.369 7.223 22.028 1.00 54.47 83 VAL A O 1
ATOM 639 N N . ILE A 1 84 ? -13.765 5.160 22.664 1.00 52.78 84 ILE A N 1
ATOM 640 C CA . ILE A 1 84 ? -14.758 5.054 23.726 1.00 52.78 84 ILE A CA 1
ATOM 641 C C . ILE A 1 84 ? -14.164 5.874 24.867 1.00 52.78 84 ILE A C 1
ATOM 643 O O . ILE A 1 84 ? -13.365 5.377 25.658 1.00 52.78 84 ILE A O 1
ATOM 647 N N . LEU A 1 85 ? -14.478 7.168 24.889 1.00 52.72 85 LEU A N 1
ATOM 648 C CA . LEU A 1 85 ? -14.350 7.967 26.095 1.00 52.72 85 LEU A CA 1
ATOM 649 C C . LEU A 1 85 ? -15.382 7.384 27.066 1.00 52.72 85 LEU A C 1
ATOM 651 O O . LEU A 1 85 ? -16.578 7.625 26.911 1.00 52.72 85 LEU A O 1
ATOM 655 N N . ALA A 1 86 ? -14.913 6.508 27.955 1.00 50.09 86 ALA A N 1
ATOM 656 C CA . ALA A 1 86 ? -15.677 6.035 29.104 1.00 50.09 86 ALA A CA 1
ATOM 657 C C . ALA A 1 86 ? -15.807 7.150 30.149 1.00 50.09 86 ALA A C 1
ATOM 659 O O . ALA A 1 86 ? -14.839 7.935 30.292 1.00 50.09 86 ALA A O 1
#

Secondary structure (DSSP, 8-state):
--EEEEEE--TTEEEEEEPPTTS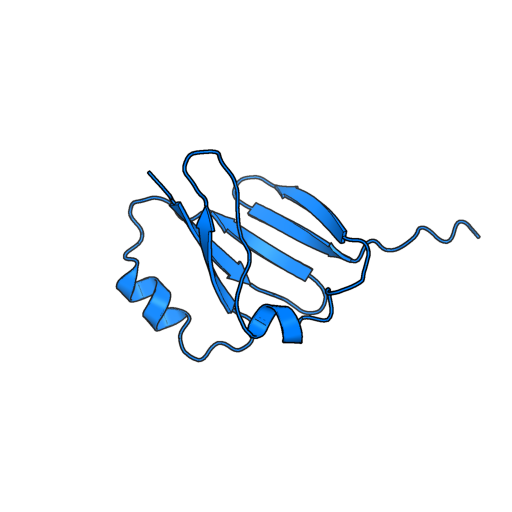-HHHHHHHHTT-TTEEEEEE-TTS-B---SHHHHHTS-TTS-EEEEEETTEEEEEE-------

InterPro domains:
  IPR014944 Toxin SymE-like [PF08845] (38-79)

Foldseek 3Di:
DKFKWKWFQDAFKIKTATDDPPDPPVVVQVVCPPPLGIDMWIQDPVRDTDDDDPSVVVSPCPPADWDWDDDVRMIMIGGPPPPPPD

Radius of gyration: 14.01 Å; Cα contacts (8 Å, |Δi|>4): 141; chains: 1; bounding box: 32×30×43 Å